Protein AF-A0A972G963-F1 (afdb_monomer)

Secondary structure (DSSP, 8-state):
----------------S-----SHHHHHHHHHHHHHHHHHHHHHHHHHHHHHHHHHHHHHHHHHHHHHHHHHHHHHHHHHHHHTSHHHHHHHHHHTS----TT---------------------------PPPHHHHHHHHHS----

pLDDT: mean 79.67, std 14.49, range [45.06, 97.44]

Mean predicted aligned error: 20.48 Å

Foldseek 3Di:
DDDDDDDDPPPPPPDDPDPPPPDPVVVVVVVVVVVVVVVVVVVVVVVVVVVVVVVVVVVVVVVVVVVVVVVVVVVVVVVVVVCPDPVVVVVCCCPVVVDDDVVDDDDDDDDPPPPPDPPPPPDPPPPDPPPPDVVVVVCCVVDPPDD

Solvent-accessible surface area (backbone atoms only — not comparable to full-atom values): 9492 Å² total; per-residue (Å²): 133,88,82,90,82,78,83,83,77,81,77,78,76,83,76,71,94,73,86,74,84,71,50,75,67,48,57,52,51,53,49,51,50,52,50,53,50,51,52,51,51,50,53,53,51,53,54,52,51,57,56,50,54,58,50,54,54,51,52,52,52,53,49,53,53,50,52,52,52,52,55,51,47,54,52,50,52,50,52,51,52,49,64,68,30,69,66,44,49,48,48,46,35,40,76,75,66,67,49,73,61,94,89,61,85,86,82,78,85,81,73,78,81,76,71,78,70,83,76,74,88,78,71,77,77,73,79,70,76,84,71,75,62,71,68,57,61,52,48,44,75,77,54,65,83,84,128

Radius of gyration: 52.67 Å; Cα contacts (8 Å, |Δi|>4): 16; chains: 1; bounding box: 78×22×172 Å

Sequence (147 aa):
MRHRRGQRTKTDSLRFPFGMNWGRSGIHLVILGMFALSVWLLASFVGQILIGAHMDDQVASLRTDVETIEEENQTLMTAVAEAKSSAYVEQVAREQLGYAREGDTILVPILPQTTPEPVNPTSEPLATPVREPNWREWVEAFFPSEE

Structure (mmCIF, N/CA/C/O backbone):
data_AF-A0A972G963-F1
#
_entry.id   AF-A0A972G963-F1
#
loop_
_atom_site.group_PDB
_atom_site.id
_atom_site.type_symbol
_atom_site.label_atom_id
_atom_site.label_alt_id
_atom_site.label_comp_id
_atom_site.label_asym_id
_atom_site.label_entity_id
_atom_site.label_seq_id
_atom_site.pdbx_PDB_ins_code
_atom_site.Cartn_x
_atom_site.Cartn_y
_atom_site.Cartn_z
_atom_site.occupancy
_atom_site.B_iso_or_equiv
_atom_site.auth_seq_id
_atom_site.auth_comp_id
_atom_site.auth_asym_id
_atom_site.auth_atom_id
_atom_site.pdbx_PDB_model_num
ATOM 1 N N . MET A 1 1 ? 45.632 -2.083 -106.309 1.00 45.06 1 MET A N 1
ATOM 2 C CA . MET A 1 1 ? 45.683 -1.000 -105.302 1.00 45.06 1 MET A CA 1
ATOM 3 C C . MET A 1 1 ? 44.276 -0.438 -105.112 1.00 45.06 1 MET A C 1
ATOM 5 O O . MET A 1 1 ? 43.695 -0.045 -106.106 1.00 45.06 1 MET A O 1
ATOM 9 N N . ARG A 1 2 ? 43.766 -0.466 -103.864 1.00 47.22 2 ARG A N 1
ATOM 10 C CA . ARG A 1 2 ? 43.009 0.596 -103.148 1.00 47.22 2 ARG A CA 1
ATOM 11 C C . ARG A 1 2 ? 41.871 1.326 -103.906 1.00 47.22 2 ARG A C 1
ATOM 13 O O . ARG A 1 2 ? 42.131 1.942 -104.917 1.00 47.22 2 ARG A O 1
ATOM 20 N N . HIS A 1 3 ? 40.627 1.459 -103.441 1.00 51.69 3 HIS A N 1
ATOM 21 C CA . HIS A 1 3 ? 40.004 1.255 -102.130 1.00 51.69 3 HIS A CA 1
ATOM 22 C C . HIS A 1 3 ? 38.478 1.180 -102.297 1.00 51.69 3 HIS A C 1
ATOM 24 O O . HIS A 1 3 ? 37.873 2.004 -102.977 1.00 51.69 3 HIS A O 1
ATOM 30 N N . ARG A 1 4 ? 37.868 0.225 -101.596 1.00 57.47 4 ARG A N 1
ATOM 31 C CA . ARG A 1 4 ? 36.430 0.097 -101.329 1.00 57.47 4 ARG A CA 1
ATOM 32 C C . ARG A 1 4 ? 36.055 1.180 -100.308 1.00 57.47 4 ARG A C 1
ATOM 34 O O . ARG A 1 4 ? 36.682 1.236 -99.252 1.00 57.47 4 ARG A O 1
ATOM 41 N N . ARG A 1 5 ? 35.058 2.030 -100.572 1.00 60.75 5 ARG A N 1
ATOM 42 C CA . ARG A 1 5 ? 34.498 2.921 -99.538 1.00 60.75 5 ARG A CA 1
ATOM 43 C C . ARG A 1 5 ? 33.003 2.670 -99.402 1.00 60.75 5 ARG A C 1
ATOM 45 O O . ARG A 1 5 ? 32.215 3.010 -100.275 1.00 60.75 5 ARG A O 1
ATOM 52 N N . GLY A 1 6 ? 32.688 1.961 -98.321 1.00 59.06 6 GLY A N 1
ATOM 53 C CA . GLY A 1 6 ? 31.363 1.501 -97.952 1.00 59.06 6 GLY A CA 1
ATOM 54 C C . GLY A 1 6 ? 30.425 2.627 -97.537 1.00 59.06 6 GLY A C 1
ATOM 55 O O . GLY A 1 6 ? 30.828 3.733 -97.175 1.00 59.06 6 GLY A O 1
ATOM 56 N N . GLN A 1 7 ? 29.151 2.272 -97.623 1.00 60.53 7 GLN A N 1
ATOM 57 C CA . GLN A 1 7 ? 27.985 3.042 -97.238 1.00 60.53 7 GLN A CA 1
ATOM 58 C C . GLN A 1 7 ? 28.116 3.551 -95.797 1.00 60.53 7 GLN A C 1
ATOM 60 O O . GLN A 1 7 ? 28.401 2.795 -94.870 1.00 60.53 7 GLN A O 1
ATOM 65 N N . ARG A 1 8 ? 27.887 4.853 -95.611 1.00 54.59 8 ARG A N 1
ATOM 66 C CA . ARG A 1 8 ? 27.673 5.452 -94.294 1.00 54.59 8 ARG A CA 1
ATOM 67 C C . ARG A 1 8 ? 26.259 5.106 -93.839 1.00 54.59 8 ARG A C 1
ATOM 69 O O . ARG A 1 8 ? 25.313 5.808 -94.183 1.00 54.59 8 ARG A O 1
ATOM 76 N N . THR A 1 9 ? 26.110 4.051 -93.050 1.00 58.06 9 THR A N 1
ATOM 77 C CA . THR A 1 9 ? 24.933 3.891 -92.195 1.00 58.06 9 THR A CA 1
ATOM 78 C C . THR A 1 9 ? 25.039 4.923 -91.080 1.00 58.06 9 THR A C 1
ATOM 80 O O . THR A 1 9 ? 25.911 4.836 -90.216 1.00 58.06 9 THR A O 1
ATOM 83 N N . LYS A 1 10 ? 24.193 5.951 -91.136 1.00 58.12 10 LYS A N 1
ATOM 84 C CA . LYS A 1 10 ? 24.033 6.925 -90.059 1.00 58.12 10 LYS A CA 1
ATOM 85 C C . LYS A 1 10 ? 23.226 6.228 -88.961 1.00 58.12 10 LYS A C 1
ATOM 87 O O . LYS A 1 10 ? 22.003 6.240 -88.988 1.00 58.12 10 LYS A O 1
ATOM 92 N N . THR A 1 11 ? 23.914 5.528 -88.065 1.00 60.31 11 THR A N 1
ATOM 93 C CA . THR A 1 11 ? 23.327 5.010 -86.828 1.00 60.31 11 THR A CA 1
ATOM 94 C C . THR A 1 11 ? 22.989 6.210 -85.958 1.00 60.31 11 THR A C 1
ATOM 96 O O . THR A 1 11 ? 23.861 6.833 -85.352 1.00 60.31 11 THR A O 1
ATOM 99 N N . ASP A 1 12 ? 21.715 6.579 -85.985 1.00 55.34 12 ASP A N 1
ATOM 100 C CA . ASP A 1 12 ? 21.137 7.594 -85.122 1.00 55.34 12 ASP A CA 1
ATOM 101 C C . ASP A 1 12 ? 21.169 7.050 -83.690 1.00 55.34 12 ASP A C 1
ATOM 103 O O . ASP A 1 12 ? 20.414 6.149 -83.322 1.00 55.34 12 ASP A O 1
ATOM 107 N N . SER A 1 13 ? 22.148 7.499 -82.904 1.00 61.47 13 SER A N 1
ATOM 108 C CA . SER A 1 13 ? 22.220 7.136 -81.493 1.00 61.47 13 SER A CA 1
ATOM 109 C C . SER A 1 13 ? 21.175 7.958 -80.750 1.00 61.47 13 SER A C 1
ATOM 111 O O . SER A 1 13 ? 21.376 9.138 -80.466 1.00 61.47 13 SER A O 1
ATOM 113 N N . LEU A 1 14 ? 20.051 7.313 -80.437 1.00 58.00 14 LEU A N 1
ATOM 114 C CA . LEU A 1 14 ? 19.077 7.787 -79.459 1.00 58.00 14 LEU A CA 1
ATOM 115 C C . LEU A 1 14 ? 19.804 8.064 -78.136 1.00 58.00 14 LEU A C 1
ATOM 117 O O . LEU A 1 14 ? 20.102 7.163 -77.352 1.00 58.00 14 LEU A O 1
ATOM 121 N N . ARG A 1 15 ? 20.131 9.337 -77.912 1.00 53.56 15 ARG A N 1
ATOM 122 C CA . ARG A 1 15 ? 20.629 9.844 -76.636 1.00 53.56 15 ARG A CA 1
ATOM 123 C C . ARG A 1 15 ? 19.446 9.956 -75.683 1.00 53.56 15 ARG A C 1
ATOM 125 O O . ARG A 1 15 ? 18.710 10.937 -75.722 1.00 53.56 15 ARG A O 1
ATOM 132 N N . PHE A 1 16 ? 19.278 8.960 -74.821 1.00 61.06 16 PHE A N 1
ATOM 133 C CA . PHE A 1 16 ? 18.441 9.105 -73.634 1.00 61.06 16 PHE A CA 1
ATOM 134 C C . PHE A 1 16 ? 19.108 10.108 -72.673 1.00 61.06 16 PHE A C 1
ATOM 136 O O . PHE A 1 16 ? 20.285 9.935 -72.339 1.00 61.06 16 PHE A O 1
ATOM 143 N N . PRO A 1 17 ? 18.412 11.169 -72.232 1.00 58.56 17 PRO A N 1
ATOM 144 C CA . PRO A 1 17 ? 19.019 12.267 -71.490 1.00 58.56 17 PRO A CA 1
ATOM 145 C C . PRO A 1 17 ? 19.068 11.985 -69.983 1.00 58.56 17 PRO A C 1
ATOM 147 O O . PRO A 1 17 ? 18.588 12.795 -69.215 1.00 58.56 17 PRO A O 1
ATOM 150 N N . PHE A 1 18 ? 19.636 10.863 -69.535 1.00 56.62 18 PHE A N 1
ATOM 151 C CA . PHE A 1 18 ? 19.990 10.667 -68.117 1.00 56.62 18 PHE A CA 1
ATOM 152 C C . PHE A 1 18 ? 21.189 9.721 -67.993 1.00 56.62 18 PHE A C 1
ATOM 154 O O . PHE A 1 18 ? 21.087 8.578 -67.558 1.00 56.62 18 PHE A O 1
ATOM 161 N N . GLY A 1 19 ? 22.360 10.208 -68.406 1.00 52.97 19 GLY A N 1
ATOM 162 C CA . GLY A 1 19 ? 23.639 9.575 -68.096 1.00 52.97 19 GLY A CA 1
ATOM 163 C C . GLY A 1 19 ? 24.098 9.969 -66.695 1.00 52.97 19 GLY A C 1
ATOM 164 O O . GLY A 1 19 ? 24.938 10.852 -66.551 1.00 52.97 19 GLY A O 1
ATOM 165 N N . MET A 1 20 ? 23.536 9.345 -65.656 1.00 62.97 20 MET A N 1
ATOM 166 C CA . MET A 1 20 ? 24.165 9.363 -64.335 1.00 62.97 20 MET A CA 1
ATOM 167 C C . MET A 1 20 ? 25.353 8.405 -64.413 1.00 62.97 20 MET A C 1
ATOM 169 O O . MET A 1 20 ? 25.173 7.196 -64.554 1.00 62.97 20 MET A O 1
ATOM 173 N N . ASN A 1 21 ? 26.572 8.936 -64.365 1.00 59.28 21 ASN A N 1
ATOM 174 C CA . ASN A 1 21 ? 27.793 8.136 -64.373 1.00 59.28 21 ASN A CA 1
ATOM 175 C C . ASN A 1 21 ? 27.908 7.401 -63.029 1.00 59.28 21 ASN A C 1
ATOM 177 O O . ASN A 1 21 ? 28.636 7.825 -62.131 1.00 59.28 21 ASN A O 1
ATOM 181 N N . TRP A 1 22 ? 27.155 6.315 -62.861 1.00 55.81 22 TRP A N 1
ATOM 182 C CA . TRP A 1 22 ? 27.257 5.403 -61.725 1.00 55.81 22 TRP A CA 1
ATOM 183 C C . TRP A 1 22 ? 28.557 4.596 -61.834 1.00 55.81 22 TRP A C 1
ATOM 185 O O . TRP A 1 22 ? 28.580 3.416 -62.164 1.00 55.81 22 TRP A O 1
ATOM 195 N N . GLY A 1 23 ? 29.681 5.266 -61.575 1.00 68.81 23 GLY A N 1
ATOM 196 C CA . GLY A 1 23 ? 30.915 4.603 -61.167 1.00 68.81 23 GLY A CA 1
ATOM 197 C C . GLY A 1 23 ? 30.807 4.093 -59.725 1.00 68.81 23 GLY A C 1
ATOM 198 O O . GLY A 1 23 ? 29.744 4.153 -59.106 1.00 68.81 23 GLY A O 1
ATOM 199 N N . ARG A 1 24 ? 31.938 3.652 -59.156 1.00 70.06 24 ARG A N 1
ATOM 200 C CA . ARG A 1 24 ? 32.073 3.145 -57.768 1.00 70.06 24 ARG A CA 1
ATOM 201 C C . ARG A 1 24 ? 31.331 4.009 -56.727 1.00 70.06 24 ARG A C 1
ATOM 203 O O . ARG A 1 24 ? 30.778 3.476 -55.773 1.00 70.06 24 ARG A O 1
ATOM 210 N N . SER A 1 25 ? 31.222 5.318 -56.959 1.00 75.19 25 SER A N 1
ATOM 211 C CA . SER A 1 25 ? 30.490 6.289 -56.135 1.00 75.19 25 SER A CA 1
ATOM 212 C C . SER A 1 25 ? 28.982 6.017 -55.986 1.00 75.19 25 SER A C 1
ATOM 214 O O . SER A 1 25 ? 28.436 6.262 -54.915 1.00 75.19 25 SER A O 1
ATOM 216 N N . GLY A 1 26 ? 28.302 5.485 -57.010 1.00 82.38 26 GLY A N 1
ATOM 217 C CA . GLY A 1 26 ? 26.875 5.133 -56.926 1.00 82.38 26 GLY A CA 1
ATOM 218 C C . GLY A 1 26 ? 26.625 3.935 -56.005 1.00 82.38 26 GLY A C 1
ATOM 219 O O . GLY A 1 26 ? 25.705 3.951 -55.193 1.00 82.38 26 GLY A O 1
ATOM 220 N N . ILE A 1 27 ? 27.518 2.941 -56.053 1.00 87.31 27 ILE A N 1
ATOM 221 C CA . ILE A 1 27 ? 27.483 1.773 -55.163 1.00 87.31 27 ILE A CA 1
ATOM 222 C C . ILE A 1 27 ? 27.705 2.198 -53.707 1.00 87.31 27 ILE A C 1
ATOM 224 O O . ILE A 1 27 ? 27.002 1.719 -52.823 1.00 87.31 27 ILE A O 1
ATOM 228 N N . HIS A 1 28 ? 28.619 3.136 -53.443 1.00 86.81 28 HIS A N 1
ATOM 229 C CA . HIS A 1 28 ? 28.831 3.648 -52.086 1.00 86.81 28 HIS A CA 1
ATOM 230 C C . HIS A 1 28 ? 27.598 4.365 -51.516 1.00 86.81 28 HIS A C 1
ATOM 232 O O . HIS A 1 28 ? 27.315 4.201 -50.334 1.00 86.81 28 HIS A O 1
ATOM 238 N N . LEU A 1 29 ? 26.829 5.092 -52.336 1.00 91.56 29 LEU A N 1
ATOM 239 C CA . LEU A 1 29 ? 25.571 5.712 -51.898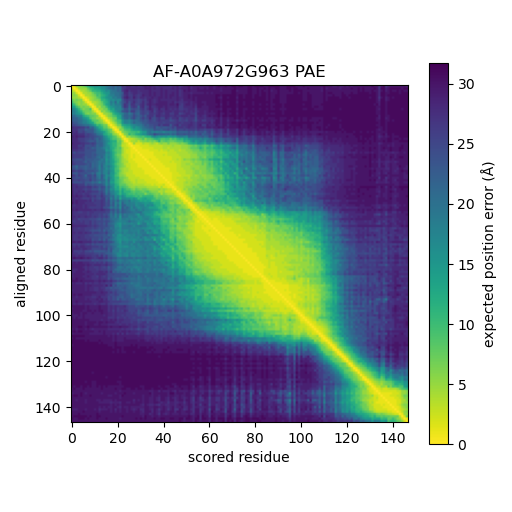 1.00 91.56 29 LEU A CA 1
ATOM 240 C C . LEU A 1 29 ? 24.492 4.673 -51.578 1.00 91.56 29 LEU A C 1
ATOM 242 O O . LEU A 1 29 ? 23.800 4.806 -50.572 1.00 91.56 29 LEU A O 1
ATOM 246 N N . VAL A 1 30 ? 24.377 3.620 -52.392 1.00 93.19 30 VAL A N 1
ATOM 247 C CA . VAL A 1 30 ? 23.443 2.514 -52.126 1.00 93.19 30 VAL A CA 1
ATOM 248 C C . VAL A 1 30 ? 23.829 1.777 -50.842 1.00 93.19 30 VAL A C 1
ATOM 250 O O . VAL A 1 30 ? 22.964 1.507 -50.014 1.00 93.19 30 VAL A O 1
ATOM 253 N N . ILE A 1 31 ? 25.121 1.507 -50.635 1.00 93.94 31 ILE A N 1
ATOM 254 C CA . ILE A 1 31 ? 25.623 0.875 -49.406 1.00 93.94 31 ILE A CA 1
ATOM 255 C C . ILE A 1 31 ? 25.367 1.769 -48.192 1.00 93.94 31 ILE A C 1
ATOM 257 O O . ILE A 1 31 ? 24.892 1.273 -47.175 1.00 93.94 31 ILE A O 1
ATOM 261 N N . LEU A 1 32 ? 25.635 3.074 -48.289 1.00 95.38 32 LEU A N 1
ATOM 262 C CA . LEU A 1 32 ? 25.390 4.015 -47.196 1.00 95.38 32 LEU A CA 1
ATOM 263 C C . LEU A 1 32 ? 23.897 4.092 -46.854 1.00 95.38 32 LEU A C 1
ATOM 265 O O . LEU A 1 32 ? 23.539 4.069 -45.680 1.00 95.38 32 LEU A O 1
ATOM 269 N N . GLY A 1 33 ? 23.029 4.123 -47.869 1.00 96.44 33 GLY A N 1
ATOM 270 C CA . GLY A 1 33 ? 21.579 4.091 -47.687 1.00 96.44 33 GLY A CA 1
ATOM 271 C C . GLY A 1 33 ? 21.101 2.791 -47.037 1.00 96.44 33 GLY A C 1
ATOM 272 O O . GLY A 1 33 ? 20.325 2.833 -46.086 1.00 96.44 33 GLY A O 1
ATOM 273 N N . MET A 1 34 ? 21.611 1.642 -47.489 1.00 95.88 34 MET A N 1
ATOM 274 C CA . MET A 1 34 ? 21.293 0.334 -46.905 1.00 95.88 34 MET A CA 1
ATOM 275 C C . MET A 1 34 ? 21.783 0.229 -45.455 1.00 95.88 34 MET A C 1
ATOM 277 O O . MET A 1 34 ? 21.070 -0.277 -44.592 1.00 95.88 34 MET A O 1
ATOM 281 N N . PHE A 1 35 ? 22.981 0.742 -45.171 1.00 96.81 35 PHE A N 1
ATOM 282 C CA . PHE A 1 35 ? 23.537 0.776 -43.823 1.00 96.81 35 PHE A CA 1
ATOM 283 C C . PHE A 1 35 ? 22.709 1.676 -42.901 1.00 96.81 35 PHE A C 1
ATOM 285 O O . PHE A 1 35 ? 22.338 1.252 -41.810 1.00 96.81 35 PHE A O 1
ATOM 292 N N . ALA A 1 36 ? 22.345 2.877 -43.354 1.00 96.50 36 ALA A N 1
ATOM 293 C CA . ALA A 1 36 ? 21.485 3.783 -42.597 1.00 96.50 36 ALA A CA 1
ATOM 294 C C . ALA A 1 36 ? 20.110 3.158 -42.313 1.00 96.50 36 ALA A C 1
ATOM 296 O O . ALA A 1 36 ? 19.632 3.225 -41.182 1.00 96.50 36 ALA A O 1
ATOM 297 N N . LEU A 1 37 ? 19.510 2.489 -43.304 1.00 96.38 37 LEU A N 1
ATOM 298 C CA . LEU A 1 37 ? 18.256 1.756 -43.131 1.00 96.38 37 LEU A CA 1
ATOM 299 C C . LEU A 1 37 ? 18.404 0.624 -42.104 1.00 96.38 37 LEU A C 1
ATOM 301 O O . LEU A 1 37 ? 17.545 0.464 -41.241 1.00 96.38 37 LEU A O 1
ATOM 305 N N . SER A 1 38 ? 19.507 -0.126 -42.161 1.00 96.56 38 SER A N 1
ATOM 306 C CA . SER A 1 38 ? 19.798 -1.197 -41.204 1.00 96.56 38 SER A CA 1
ATOM 307 C C . SER A 1 38 ? 19.950 -0.666 -39.779 1.00 96.56 38 SER A C 1
ATOM 309 O O . SER A 1 38 ? 19.403 -1.256 -38.851 1.00 96.56 38 SER A O 1
ATOM 311 N N . VAL A 1 39 ? 20.673 0.442 -39.593 1.00 96.06 39 VAL A N 1
ATOM 312 C CA . VAL A 1 39 ? 20.835 1.083 -38.278 1.00 96.06 39 VAL A CA 1
ATOM 313 C C . VAL A 1 39 ? 19.491 1.603 -37.766 1.00 96.06 39 VAL A C 1
ATOM 315 O O . VAL A 1 39 ? 19.172 1.414 -36.595 1.00 96.06 39 VAL A O 1
ATOM 318 N N . TRP A 1 40 ? 18.679 2.202 -38.639 1.00 95.12 40 TRP A N 1
ATOM 319 C CA . TRP A 1 40 ? 17.346 2.692 -38.290 1.00 95.12 40 TRP A CA 1
ATOM 320 C C . TRP A 1 40 ? 16.404 1.561 -37.846 1.00 95.12 40 TRP A C 1
ATOM 322 O O . TRP A 1 40 ? 15.751 1.682 -36.810 1.00 95.12 40 TRP A O 1
ATOM 332 N N . LEU A 1 41 ? 16.393 0.432 -38.563 1.00 94.25 41 LEU A N 1
ATOM 333 C CA . LEU A 1 41 ? 15.630 -0.765 -38.189 1.00 94.25 41 LEU A CA 1
ATOM 334 C C . LEU A 1 41 ? 16.078 -1.338 -36.840 1.00 94.25 41 LEU A C 1
ATOM 336 O O . LEU A 1 41 ? 15.232 -1.648 -36.003 1.00 94.25 41 LEU A O 1
ATOM 340 N N . LEU A 1 42 ? 17.391 -1.440 -36.603 1.00 92.25 42 LEU A N 1
ATOM 341 C CA . LEU A 1 42 ? 17.924 -1.904 -35.318 1.00 92.25 42 LEU A CA 1
ATOM 342 C C . LEU A 1 42 ? 17.512 -0.975 -34.172 1.00 92.25 42 LEU A C 1
ATOM 344 O O . LEU A 1 42 ? 17.042 -1.452 -33.143 1.00 92.25 42 LEU A O 1
ATOM 348 N N . ALA A 1 43 ? 17.643 0.341 -34.353 1.00 88.25 43 ALA A N 1
ATOM 349 C CA . ALA A 1 43 ? 17.240 1.319 -33.346 1.00 88.25 43 ALA A CA 1
ATOM 350 C C . ALA A 1 43 ? 15.732 1.243 -33.047 1.00 88.25 43 ALA A C 1
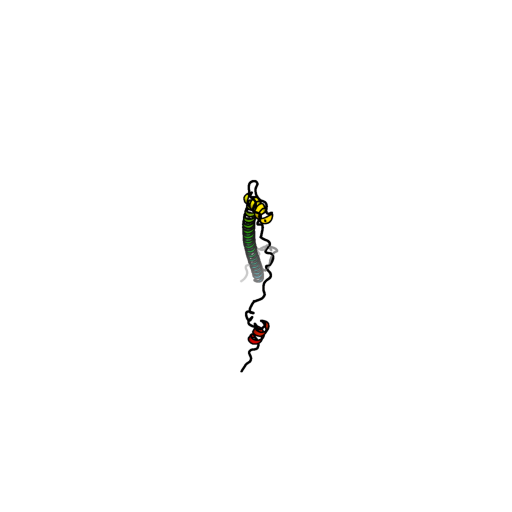ATOM 352 O O . ALA A 1 43 ? 15.334 1.250 -31.882 1.00 88.25 43 ALA A O 1
ATOM 353 N N . SER A 1 44 ? 14.903 1.101 -34.086 1.00 86.50 44 SER A N 1
ATOM 354 C CA . SER A 1 44 ? 13.454 0.920 -33.943 1.00 86.50 44 SER A CA 1
ATOM 355 C C . SER A 1 44 ? 13.115 -0.351 -33.163 1.00 86.50 44 SER A C 1
ATOM 357 O O . SER A 1 44 ? 12.255 -0.325 -32.285 1.00 86.50 44 SER A O 1
ATOM 359 N N . PHE A 1 45 ? 13.799 -1.458 -33.452 1.00 84.31 45 PHE A N 1
ATOM 360 C CA . PHE A 1 45 ? 13.556 -2.741 -32.796 1.00 84.31 45 PHE A CA 1
ATOM 361 C C . PHE A 1 45 ? 13.966 -2.724 -31.316 1.00 84.31 45 PHE A C 1
ATOM 363 O O . PHE A 1 45 ? 13.216 -3.195 -30.464 1.00 84.31 45 PHE A O 1
ATOM 370 N N . VAL A 1 46 ? 15.113 -2.116 -30.990 1.00 81.50 46 VAL A N 1
ATOM 371 C CA . VAL A 1 46 ? 15.568 -1.950 -29.598 1.00 81.50 46 VAL A CA 1
ATOM 372 C C . VAL A 1 46 ? 14.598 -1.075 -28.802 1.00 81.50 46 VAL A C 1
ATOM 374 O O . VAL A 1 46 ? 14.227 -1.439 -27.687 1.00 81.50 46 VAL A O 1
ATOM 377 N N . GLY A 1 47 ? 14.136 0.039 -29.380 1.00 75.56 47 GLY A 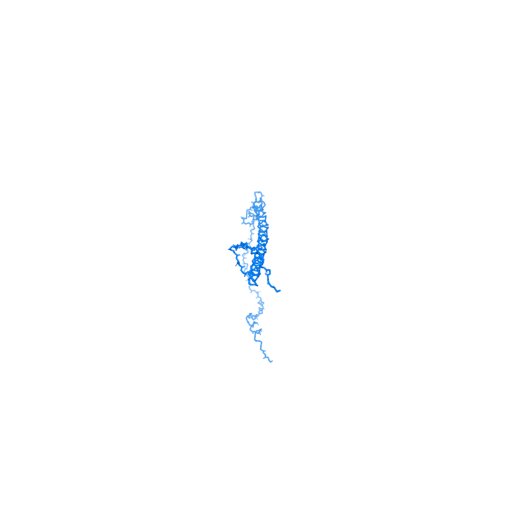N 1
ATOM 378 C CA . GLY A 1 47 ? 13.136 0.896 -28.739 1.00 75.56 47 GLY A CA 1
ATOM 379 C C . GLY A 1 47 ? 11.832 0.150 -28.449 1.00 75.56 47 GLY A C 1
ATOM 380 O O . GLY A 1 47 ? 11.272 0.278 -27.363 1.00 75.56 47 GLY A O 1
ATOM 381 N N . GLN A 1 48 ? 11.383 -0.690 -29.382 1.00 73.62 48 GLN A N 1
ATOM 382 C CA . GLN A 1 48 ? 10.144 -1.451 -29.237 1.00 73.62 48 GLN A CA 1
ATOM 383 C C . GLN A 1 48 ? 10.233 -2.556 -28.169 1.00 73.62 48 GLN A C 1
ATOM 385 O O . GLN A 1 48 ? 9.258 -2.778 -27.453 1.00 73.62 48 GLN A O 1
ATOM 390 N N . ILE A 1 49 ? 11.395 -3.199 -28.003 1.00 74.12 49 ILE A N 1
ATOM 391 C CA . ILE A 1 49 ? 11.623 -4.187 -26.931 1.00 74.12 49 ILE A CA 1
ATOM 392 C C . ILE A 1 49 ? 11.611 -3.524 -25.548 1.00 74.12 49 ILE A C 1
ATOM 394 O O . ILE A 1 49 ? 10.982 -4.044 -24.628 1.00 74.12 49 ILE A O 1
ATOM 398 N N . LEU A 1 50 ? 12.269 -2.370 -25.399 1.00 67.12 50 LEU A N 1
ATOM 399 C CA . LEU A 1 50 ? 12.323 -1.657 -24.117 1.00 67.12 50 LEU A CA 1
ATOM 400 C C . LEU A 1 50 ? 10.942 -1.148 -23.680 1.00 67.12 50 LEU A C 1
ATOM 402 O O . LEU A 1 50 ? 10.606 -1.212 -22.501 1.00 67.12 50 LEU A O 1
ATOM 406 N N . ILE A 1 51 ? 10.119 -0.691 -24.628 1.00 65.69 51 ILE A N 1
ATOM 407 C CA . ILE A 1 51 ? 8.741 -0.261 -24.348 1.00 65.69 51 ILE A CA 1
ATOM 408 C C . ILE A 1 51 ? 7.867 -1.449 -23.917 1.00 65.69 51 ILE A C 1
ATOM 410 O O . ILE A 1 51 ? 7.066 -1.299 -22.998 1.00 65.69 51 ILE A O 1
ATOM 414 N N . GLY A 1 52 ? 8.038 -2.624 -24.535 1.00 69.44 52 GLY A N 1
ATOM 415 C CA . GLY A 1 52 ? 7.301 -3.835 -24.159 1.00 69.44 52 GLY A CA 1
ATOM 416 C C . GLY A 1 52 ? 7.594 -4.290 -22.726 1.00 69.44 52 GLY A C 1
ATOM 417 O O . GLY A 1 52 ? 6.665 -4.493 -21.951 1.00 69.44 52 GLY A O 1
ATOM 418 N N . ALA A 1 53 ? 8.873 -4.348 -22.343 1.00 67.06 53 ALA A N 1
ATOM 419 C CA . ALA A 1 53 ? 9.274 -4.774 -20.998 1.00 67.06 53 ALA A CA 1
ATOM 420 C C . ALA A 1 53 ? 8.723 -3.850 -19.895 1.00 67.06 53 ALA A C 1
ATOM 422 O O . ALA A 1 53 ? 8.211 -4.321 -18.884 1.00 67.06 53 ALA A O 1
ATOM 423 N N . HIS A 1 54 ? 8.737 -2.532 -20.117 1.00 68.06 54 HIS A N 1
ATOM 424 C CA . HIS A 1 54 ? 8.173 -1.586 -19.153 1.00 68.06 54 HIS A CA 1
ATOM 425 C C . HIS A 1 54 ? 6.654 -1.709 -18.986 1.00 68.06 54 HIS A C 1
ATOM 427 O O . HIS A 1 54 ? 6.135 -1.315 -17.942 1.00 68.06 54 HIS A O 1
ATOM 433 N N . MET A 1 55 ? 5.927 -2.207 -19.988 1.00 72.94 55 MET A N 1
ATOM 434 C CA . MET A 1 55 ? 4.486 -2.437 -19.863 1.00 72.94 55 MET A CA 1
ATOM 435 C C . MET A 1 55 ? 4.179 -3.697 -19.055 1.00 72.94 55 MET A C 1
ATOM 437 O O . MET A 1 55 ? 3.255 -3.671 -18.245 1.00 72.94 55 MET A O 1
ATOM 441 N N . ASP A 1 56 ? 4.971 -4.757 -19.215 1.00 78.69 56 ASP A N 1
ATOM 442 C CA . ASP A 1 56 ? 4.799 -5.993 -18.445 1.00 78.69 56 ASP A CA 1
ATOM 443 C C . ASP A 1 56 ? 5.071 -5.767 -16.951 1.00 78.69 56 ASP A C 1
ATOM 445 O O . ASP A 1 56 ? 4.274 -6.195 -16.114 1.00 78.69 56 ASP A O 1
ATOM 449 N N . ASP A 1 57 ? 6.121 -5.008 -16.617 1.00 80.38 57 ASP A N 1
ATOM 450 C CA . ASP A 1 57 ? 6.435 -4.645 -15.229 1.00 80.38 57 ASP A CA 1
ATOM 451 C C . ASP A 1 57 ? 5.312 -3.811 -14.587 1.00 80.38 57 ASP A C 1
ATOM 453 O O . ASP A 1 57 ? 4.930 -4.055 -13.443 1.00 80.38 57 ASP A O 1
ATOM 457 N N . GLN A 1 58 ? 4.732 -2.862 -15.333 1.00 80.88 58 GLN A N 1
ATOM 458 C CA . GLN A 1 58 ? 3.600 -2.052 -14.862 1.00 80.88 58 GLN A CA 1
ATOM 459 C C . GLN A 1 58 ? 2.333 -2.888 -14.656 1.00 80.88 58 GLN A C 1
ATOM 461 O O . GLN A 1 58 ? 1.587 -2.670 -13.702 1.00 80.88 58 GLN A O 1
ATOM 466 N N . VAL A 1 59 ? 2.065 -3.852 -15.539 1.00 87.94 59 VAL A N 1
ATOM 467 C CA . VAL A 1 59 ? 0.925 -4.764 -15.378 1.00 87.94 59 VAL A CA 1
ATOM 468 C C . VAL A 1 59 ? 1.135 -5.672 -14.169 1.00 87.94 59 VAL A C 1
ATOM 470 O O . VAL A 1 59 ? 0.183 -5.915 -13.428 1.00 87.94 59 VAL A O 1
ATOM 473 N N . ALA A 1 60 ? 2.356 -6.161 -13.952 1.00 90.38 60 ALA A N 1
ATOM 474 C CA . ALA A 1 60 ? 2.685 -6.968 -12.785 1.00 90.38 60 ALA A CA 1
ATOM 475 C C . ALA A 1 60 ? 2.512 -6.170 -11.485 1.00 90.38 60 ALA A C 1
ATOM 477 O O . ALA A 1 60 ? 1.842 -6.656 -10.577 1.00 90.38 60 ALA A O 1
ATOM 478 N N . SER A 1 61 ? 3.023 -4.934 -11.415 1.00 90.81 61 SER A N 1
ATOM 479 C CA . SER A 1 61 ? 2.874 -4.094 -10.219 1.00 90.81 61 SER A CA 1
ATOM 480 C C . SER A 1 61 ? 1.409 -3.769 -9.925 1.00 90.81 61 SER A C 1
ATOM 482 O O . SER A 1 61 ? 0.957 -3.955 -8.801 1.00 90.81 61 SER A O 1
ATOM 484 N N . LEU A 1 62 ? 0.637 -3.378 -10.946 1.00 92.81 62 LEU A N 1
ATOM 485 C CA . LEU A 1 62 ? -0.787 -3.069 -10.782 1.00 92.81 62 LEU A CA 1
ATOM 486 C C . LEU A 1 62 ? -1.600 -4.282 -10.319 1.00 92.8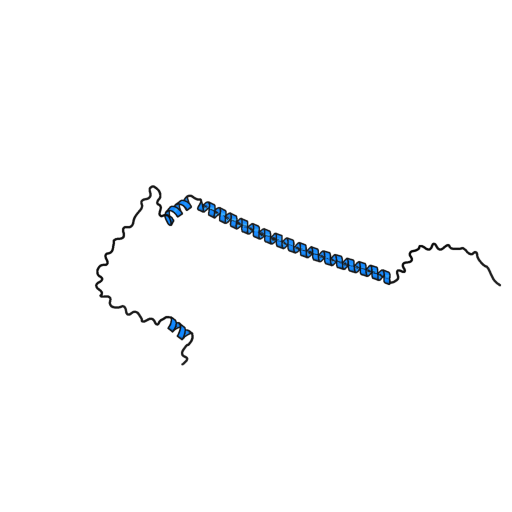1 62 LEU A C 1
ATOM 488 O O . LEU A 1 62 ? -2.563 -4.122 -9.576 1.00 92.81 62 LEU A O 1
ATOM 492 N N . ARG A 1 63 ? -1.239 -5.496 -10.750 1.00 94.12 63 ARG A N 1
ATOM 493 C CA . ARG A 1 63 ? -1.897 -6.723 -10.277 1.00 94.12 63 ARG A CA 1
ATOM 494 C C . ARG A 1 63 ? -1.623 -6.977 -8.801 1.00 94.12 63 ARG A C 1
ATOM 496 O O . ARG A 1 63 ? -2.569 -7.261 -8.076 1.00 94.12 63 ARG A O 1
ATOM 503 N N . THR A 1 64 ? -0.374 -6.825 -8.368 1.00 94.88 64 THR A N 1
ATOM 504 C CA . THR A 1 64 ? -0.001 -6.949 -6.952 1.00 94.88 64 THR A CA 1
ATOM 505 C C . THR A 1 64 ? -0.734 -5.922 -6.086 1.00 94.88 64 THR A C 1
ATOM 507 O O . THR A 1 64 ? -1.228 -6.259 -5.010 1.00 94.88 64 THR A O 1
ATOM 510 N N . ASP A 1 65 ? -0.857 -4.681 -6.564 1.00 94.56 65 ASP A N 1
ATOM 511 C CA . ASP A 1 65 ? -1.582 -3.627 -5.848 1.00 94.56 65 ASP A CA 1
ATOM 512 C C . ASP A 1 65 ? -3.072 -3.969 -5.701 1.00 94.56 65 ASP A C 1
ATOM 514 O O . ASP A 1 65 ? -3.647 -3.798 -4.627 1.00 94.56 65 ASP A O 1
ATOM 518 N N . VAL A 1 66 ? -3.702 -4.486 -6.763 1.00 96.56 66 VAL A N 1
ATOM 519 C CA . VAL A 1 66 ? -5.107 -4.923 -6.722 1.00 96.56 66 VAL A CA 1
ATOM 520 C C . VAL A 1 66 ? -5.300 -6.060 -5.721 1.00 96.56 66 VAL A C 1
ATOM 522 O O . VAL A 1 66 ? -6.213 -5.981 -4.906 1.00 96.56 66 VAL A O 1
ATOM 525 N N . GLU A 1 67 ? -4.436 -7.074 -5.745 1.00 96.50 67 GLU A N 1
ATOM 526 C CA . GLU A 1 67 ? -4.510 -8.210 -4.819 1.00 96.50 67 GLU A CA 1
ATOM 527 C C . GLU A 1 67 ? -4.382 -7.748 -3.358 1.00 96.50 67 GLU A C 1
ATOM 529 O O . GLU A 1 67 ? -5.211 -8.097 -2.520 1.00 96.50 67 GLU A O 1
ATOM 534 N N . THR A 1 68 ? -3.436 -6.846 -3.080 1.00 96.56 68 THR A N 1
ATOM 535 C CA . THR A 1 68 ? -3.255 -6.249 -1.745 1.00 96.56 68 THR A CA 1
ATOM 536 C C . THR A 1 68 ? -4.511 -5.502 -1.286 1.00 96.56 68 THR A C 1
ATOM 538 O O . THR A 1 68 ? -4.993 -5.699 -0.171 1.00 96.56 68 THR A O 1
ATOM 541 N N . ILE A 1 69 ? -5.086 -4.663 -2.154 1.00 97.00 69 ILE A N 1
ATOM 542 C CA . ILE A 1 69 ? -6.295 -3.891 -1.835 1.00 97.00 69 ILE A CA 1
ATOM 543 C C . ILE A 1 69 ? -7.496 -4.817 -1.602 1.00 97.00 69 ILE A C 1
ATOM 545 O O . ILE A 1 69 ? -8.330 -4.543 -0.736 1.00 97.00 69 ILE A O 1
ATOM 549 N N . GLU A 1 70 ? -7.616 -5.903 -2.363 1.00 97.38 70 GLU A N 1
ATOM 550 C CA . GLU A 1 70 ? -8.692 -6.878 -2.187 1.00 97.38 70 GLU A CA 1
ATOM 551 C C . GLU A 1 70 ? -8.584 -7.612 -0.844 1.00 97.38 70 GLU A C 1
ATOM 553 O O . GLU A 1 70 ? -9.595 -7.748 -0.147 1.00 97.38 70 GLU A O 1
ATOM 558 N N . GLU A 1 71 ? -7.381 -8.019 -0.438 1.00 97.31 71 GLU A N 1
ATOM 559 C CA . GLU A 1 71 ? -7.128 -8.634 0.873 1.00 97.31 71 GLU A CA 1
ATOM 560 C C . GLU A 1 71 ? -7.433 -7.673 2.034 1.00 97.31 71 GLU A C 1
ATOM 562 O O . GLU A 1 71 ? -8.114 -8.038 3.005 1.00 97.31 71 GLU A O 1
ATOM 567 N N . GLU A 1 72 ? -6.989 -6.419 1.924 1.00 96.75 72 GLU A N 1
ATOM 568 C CA . GLU A 1 72 ? -7.292 -5.372 2.904 1.00 96.75 72 GLU A CA 1
ATOM 569 C C . GLU A 1 72 ? -8.799 -5.128 3.005 1.00 96.75 72 GLU A C 1
ATOM 571 O O . GLU A 1 72 ? -9.353 -5.045 4.104 1.00 96.75 72 GLU A O 1
ATOM 576 N N . ASN A 1 73 ? -9.489 -5.068 1.866 1.00 97.44 73 ASN A N 1
ATOM 577 C CA . ASN A 1 73 ? -10.932 -4.874 1.827 1.00 97.44 73 ASN A CA 1
ATOM 578 C C . ASN A 1 73 ? -11.668 -6.035 2.509 1.00 97.44 73 ASN A C 1
ATOM 580 O O . ASN A 1 73 ? -12.515 -5.795 3.369 1.00 97.44 73 ASN A O 1
ATOM 584 N N . GLN A 1 74 ? -11.303 -7.286 2.217 1.00 97.38 74 GLN A N 1
ATOM 585 C CA . GLN A 1 74 ? -11.899 -8.454 2.880 1.00 97.38 74 GLN A CA 1
ATOM 586 C C . GLN A 1 74 ? -11.681 -8.433 4.398 1.00 97.38 74 GLN A C 1
ATOM 588 O O . GLN A 1 74 ? -12.609 -8.706 5.172 1.00 97.38 74 GLN A O 1
ATOM 593 N N . THR A 1 75 ? -10.480 -8.054 4.835 1.00 97.06 75 THR A N 1
ATOM 594 C CA . THR A 1 75 ? -10.147 -7.919 6.258 1.00 97.06 75 THR A CA 1
ATOM 595 C C . THR A 1 75 ? -11.008 -6.844 6.922 1.00 97.06 75 THR A C 1
ATOM 597 O O . THR A 1 75 ? -11.632 -7.088 7.958 1.00 97.06 75 THR A O 1
ATOM 600 N N . LEU A 1 76 ? -11.118 -5.671 6.296 1.00 97.19 76 LEU A N 1
ATOM 601 C CA . LEU A 1 76 ? -11.938 -4.566 6.790 1.00 97.19 76 LEU A CA 1
ATOM 602 C C . LEU A 1 76 ? -13.428 -4.916 6.806 1.00 97.19 76 LEU A C 1
ATOM 604 O O . LEU A 1 76 ? -14.122 -4.598 7.772 1.00 97.19 76 LEU A O 1
ATOM 608 N N . MET A 1 77 ? -13.933 -5.599 5.780 1.00 96.56 77 MET A N 1
ATOM 609 C CA . MET A 1 77 ? -15.317 -6.069 5.743 1.00 96.56 77 MET A CA 1
ATOM 610 C C . MET A 1 77 ? -15.616 -7.029 6.894 1.00 96.56 77 MET A C 1
ATOM 612 O O . MET A 1 77 ? -16.668 -6.909 7.526 1.00 96.56 77 MET A O 1
ATOM 616 N N . THR A 1 78 ? -14.684 -7.934 7.194 1.00 95.69 78 THR A N 1
ATOM 617 C CA . THR A 1 78 ? -14.805 -8.871 8.317 1.00 95.69 78 THR A CA 1
ATOM 618 C C . THR A 1 78 ? -14.825 -8.121 9.645 1.00 95.69 78 THR A C 1
ATOM 620 O O . THR A 1 78 ? -15.762 -8.292 10.423 1.00 95.69 78 THR A O 1
ATOM 623 N N . ALA A 1 79 ? -13.885 -7.197 9.861 1.00 93.50 79 ALA A N 1
ATOM 624 C CA . ALA A 1 79 ? -13.842 -6.374 11.070 1.00 93.50 79 ALA A CA 1
ATOM 625 C C . ALA A 1 79 ? -15.119 -5.533 11.253 1.00 93.50 79 ALA A C 1
ATOM 627 O O . ALA A 1 79 ? -15.652 -5.419 12.356 1.00 93.50 79 ALA A O 1
ATOM 628 N N . VAL A 1 80 ? -15.663 -4.972 10.168 1.00 95.44 80 VAL A N 1
ATOM 629 C CA . VAL A 1 80 ? -16.931 -4.227 10.201 1.00 95.44 80 VAL A CA 1
ATOM 630 C C . VAL A 1 80 ? -18.109 -5.144 10.531 1.00 95.44 80 VAL A C 1
ATOM 632 O O . VAL A 1 80 ? -19.009 -4.731 11.265 1.00 95.44 80 VAL A O 1
ATOM 635 N N . ALA A 1 81 ? -18.140 -6.361 9.989 1.00 94.50 81 ALA A N 1
ATOM 636 C CA . ALA A 1 81 ? -19.188 -7.330 10.291 1.00 94.50 81 ALA A CA 1
ATOM 637 C C . ALA A 1 81 ? -19.143 -7.763 11.764 1.00 94.50 81 ALA A C 1
ATOM 639 O O . ALA A 1 81 ? -20.182 -7.776 12.427 1.00 94.50 81 ALA A O 1
ATOM 640 N N . GLU A 1 82 ? -17.950 -8.036 12.295 1.00 92.88 82 GLU A N 1
ATOM 641 C CA . GLU A 1 82 ? -17.739 -8.354 13.709 1.00 92.88 82 GLU A CA 1
ATOM 642 C C . GLU A 1 82 ? -18.143 -7.191 14.616 1.00 92.88 82 GLU A C 1
ATOM 644 O O . GLU A 1 82 ? -18.928 -7.390 15.542 1.00 92.88 82 GLU A O 1
ATOM 649 N N . ALA A 1 83 ? -17.709 -5.967 14.306 1.00 91.44 83 ALA A N 1
ATOM 650 C CA . ALA A 1 83 ? -18.047 -4.775 15.084 1.00 91.44 83 ALA A CA 1
ATOM 651 C C . ALA A 1 83 ? -19.558 -4.474 15.108 1.00 91.44 83 ALA A C 1
ATOM 653 O O . ALA A 1 83 ? -20.074 -3.902 16.067 1.00 91.44 83 ALA A O 1
ATOM 654 N N . LYS A 1 84 ? -2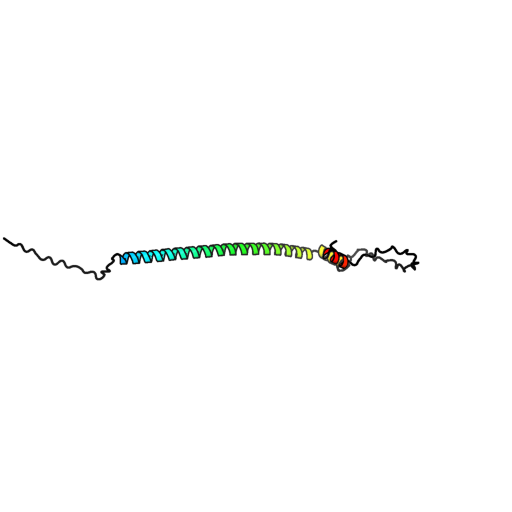0.288 -4.864 14.056 1.00 91.81 84 LYS A N 1
ATOM 655 C CA . LYS A 1 84 ? -21.754 -4.743 13.981 1.00 91.81 84 LYS A CA 1
ATOM 656 C C . LYS A 1 84 ? -22.494 -5.903 14.647 1.00 91.81 84 LYS A C 1
ATOM 658 O O . LYS A 1 84 ? -23.718 -5.837 14.776 1.00 91.81 84 LYS A O 1
ATOM 663 N N . SER A 1 85 ? -21.798 -6.969 15.031 1.00 93.00 85 SER A N 1
ATOM 664 C CA . SER A 1 85 ? -22.426 -8.128 15.657 1.00 93.00 85 SER A CA 1
ATOM 665 C C . SER A 1 85 ? -22.978 -7.774 17.040 1.00 93.00 85 SER A C 1
ATOM 667 O O . SER A 1 85 ? -22.404 -6.979 17.785 1.00 93.00 85 SER A O 1
ATOM 669 N N . SER A 1 86 ? -24.093 -8.402 17.421 1.00 90.12 86 SER A N 1
ATOM 670 C CA . SER A 1 86 ? -24.684 -8.209 18.751 1.00 90.12 86 SER A CA 1
ATOM 671 C C . SER A 1 86 ? -23.739 -8.641 19.874 1.00 90.12 86 SER A C 1
ATOM 673 O O . SER A 1 86 ? -23.770 -8.057 20.951 1.00 90.12 86 SER A O 1
ATOM 675 N N . ALA A 1 87 ? -22.890 -9.641 19.615 1.00 90.62 87 ALA A N 1
ATOM 676 C CA . ALA A 1 87 ? -21.889 -10.121 20.560 1.00 90.62 87 ALA A CA 1
ATOM 677 C C . ALA A 1 87 ? -20.834 -9.048 20.857 1.00 90.62 87 ALA A C 1
ATOM 679 O O . ALA A 1 87 ? -20.541 -8.795 22.022 1.00 90.62 87 ALA A O 1
ATOM 680 N N . TYR A 1 88 ? -20.324 -8.369 19.824 1.00 91.00 88 TYR A N 1
ATOM 681 C CA . TYR A 1 88 ? -19.379 -7.269 20.004 1.00 91.00 88 TYR A CA 1
ATOM 682 C C . TYR A 1 88 ? -20.023 -6.071 20.709 1.00 91.00 88 TYR A C 1
ATOM 684 O O . TYR A 1 88 ? -19.441 -5.512 21.636 1.00 91.00 88 TYR A O 1
ATOM 692 N N . VAL A 1 89 ? -21.256 -5.708 20.334 1.00 91.31 89 VAL A N 1
ATOM 693 C CA . VAL A 1 89 ? -22.008 -4.637 21.015 1.00 91.31 89 VAL A CA 1
ATOM 694 C C . VAL A 1 89 ? -22.183 -4.948 22.501 1.00 91.31 89 VAL A C 1
ATOM 696 O O . VAL A 1 89 ? -21.984 -4.073 23.342 1.00 91.31 89 VAL A O 1
ATOM 699 N N . GLU A 1 90 ? -22.518 -6.191 22.843 1.00 90.88 90 GLU A N 1
ATOM 700 C CA . GLU A 1 90 ? -22.629 -6.617 24.235 1.00 90.88 90 GLU A CA 1
ATOM 701 C C . GLU A 1 90 ? -21.280 -6.595 24.958 1.00 90.88 90 GLU A C 1
ATOM 703 O O . GLU A 1 90 ? -21.210 -6.129 26.095 1.00 90.88 90 GLU A O 1
ATOM 708 N N . GLN A 1 91 ? -20.214 -7.069 24.313 1.00 91.56 91 GLN A N 1
ATOM 709 C CA . GLN A 1 91 ? -18.871 -7.034 24.879 1.00 91.56 91 GLN A CA 1
ATOM 710 C C . GLN A 1 91 ? -18.471 -5.597 25.228 1.00 91.56 91 GLN A C 1
ATOM 712 O O . GLN A 1 91 ? -18.085 -5.324 26.362 1.00 91.56 91 GLN A O 1
ATOM 717 N N . VAL A 1 92 ? -18.648 -4.658 24.295 1.00 91.94 92 VAL A N 1
ATOM 718 C CA . VAL A 1 92 ? -18.375 -3.233 24.529 1.00 91.94 92 VAL A CA 1
ATOM 719 C C . VAL A 1 92 ? -19.261 -2.679 25.648 1.00 91.94 92 VAL A C 1
ATOM 721 O O . VAL A 1 92 ? -18.768 -1.963 26.523 1.00 91.94 92 VAL A O 1
ATOM 724 N N . ALA A 1 93 ? -20.548 -3.034 25.673 1.00 92.00 93 ALA A N 1
ATOM 725 C CA . ALA A 1 93 ? -21.458 -2.608 26.732 1.00 92.00 93 ALA A CA 1
ATOM 726 C C . ALA A 1 93 ? -20.998 -3.089 28.121 1.00 92.00 93 ALA A C 1
ATOM 728 O O . ALA A 1 93 ? -21.022 -2.307 29.070 1.00 92.00 93 ALA A O 1
ATOM 729 N N . ARG A 1 94 ? -20.526 -4.334 28.243 1.00 90.50 94 ARG A N 1
ATOM 730 C CA . ARG A 1 94 ? -20.053 -4.904 29.515 1.00 90.50 94 ARG A CA 1
ATOM 731 C C . ARG A 1 94 ? -18.685 -4.370 29.927 1.00 90.50 94 ARG A C 1
ATOM 733 O O . ARG A 1 94 ? -18.507 -3.968 31.072 1.00 90.50 94 ARG A O 1
ATOM 740 N N . GLU A 1 95 ? -17.725 -4.376 29.008 1.00 91.75 95 GLU A N 1
ATOM 741 C CA . GLU A 1 95 ? -16.314 -4.111 29.311 1.00 91.75 95 GLU A CA 1
ATOM 742 C C . GLU A 1 95 ? -15.998 -2.618 29.381 1.00 91.75 95 GLU A C 1
ATOM 744 O O . GLU A 1 95 ? -15.250 -2.190 30.257 1.00 91.75 95 GLU A O 1
ATOM 749 N N . GLN A 1 96 ? -16.564 -1.818 28.474 1.00 90.94 96 GLN A N 1
ATOM 750 C CA . GLN A 1 96 ? -16.227 -0.396 28.364 1.00 90.94 96 GLN A CA 1
ATOM 751 C C . GLN A 1 96 ? -17.254 0.502 29.049 1.00 90.94 96 GLN A C 1
ATOM 753 O O . GLN A 1 96 ? -16.888 1.524 29.625 1.00 90.94 96 GLN A O 1
ATOM 758 N N . LEU A 1 97 ? -18.538 0.135 28.992 1.00 90.50 97 LEU A N 1
ATOM 759 C CA . LEU A 1 97 ? -19.619 0.942 29.569 1.00 90.50 97 LEU A CA 1
ATOM 760 C C . LEU A 1 97 ? -20.066 0.450 30.952 1.00 90.50 97 LEU A C 1
ATOM 762 O O . LEU A 1 97 ? -20.826 1.145 31.625 1.00 90.50 97 LEU A O 1
ATOM 766 N N . GLY A 1 98 ? -19.600 -0.725 31.394 1.00 87.62 98 GLY A N 1
ATOM 767 C CA . GLY A 1 98 ? -19.984 -1.314 32.679 1.00 87.62 98 GLY A CA 1
ATOM 768 C C . GLY A 1 98 ? -21.475 -1.655 32.771 1.00 87.62 98 GLY A C 1
ATOM 769 O O . GLY A 1 98 ? -22.021 -1.752 33.870 1.00 87.62 98 GLY A O 1
ATOM 770 N N . TYR A 1 99 ? -22.155 -1.797 31.632 1.00 89.56 99 TYR A N 1
ATOM 771 C CA . TYR A 1 99 ? -23.567 -2.145 31.577 1.00 89.56 99 TYR A CA 1
ATOM 772 C C . TYR A 1 99 ? -23.769 -3.645 31.787 1.00 89.56 99 TYR A C 1
ATOM 774 O O . TYR A 1 99 ? -23.020 -4.485 31.288 1.00 89.56 99 TYR A O 1
ATOM 782 N N . ALA A 1 100 ? -24.824 -3.976 32.523 1.00 86.69 100 ALA A N 1
ATOM 783 C CA . ALA A 1 100 ? -25.289 -5.339 32.728 1.00 86.69 100 ALA A CA 1
ATOM 784 C C . ALA A 1 100 ? -26.542 -5.585 31.876 1.00 86.69 100 ALA A C 1
ATOM 786 O O . ALA A 1 100 ? -27.300 -4.649 31.603 1.00 86.69 100 ALA A O 1
ATOM 787 N N . ARG A 1 101 ? -26.771 -6.830 31.440 1.00 85.94 101 ARG A N 1
ATOM 788 C CA . ARG A 1 101 ? -27.991 -7.168 30.693 1.00 85.94 101 ARG A CA 1
ATOM 789 C C . ARG A 1 101 ? -29.193 -7.153 31.641 1.00 85.94 101 ARG A C 1
ATOM 791 O O . ARG A 1 101 ? -29.058 -7.436 32.830 1.00 85.94 101 ARG A O 1
ATOM 798 N N . GLU A 1 102 ? -30.383 -6.871 31.117 1.00 83.69 102 GLU A N 1
ATOM 799 C CA . GLU A 1 102 ? -31.625 -7.084 31.863 1.00 83.69 102 GLU A CA 1
ATOM 800 C C . GLU A 1 102 ? -31.693 -8.528 32.394 1.00 83.69 102 GLU A C 1
ATOM 802 O O . GLU A 1 102 ? -31.587 -9.489 31.631 1.00 83.69 102 GLU A O 1
ATOM 807 N N . GLY A 1 103 ? -31.833 -8.666 33.717 1.00 86.88 103 GLY A N 1
ATOM 808 C CA . GLY A 1 103 ? -31.828 -9.953 34.423 1.00 86.88 103 GLY A CA 1
ATOM 809 C C . GLY A 1 103 ? -30.487 -10.352 35.056 1.00 86.88 103 GLY A C 1
ATOM 810 O O . GLY A 1 103 ? -30.469 -11.285 35.859 1.00 86.88 103 GLY A O 1
ATOM 811 N N . ASP A 1 104 ? -29.389 -9.646 34.769 1.00 84.94 104 ASP A N 1
ATOM 812 C CA . ASP A 1 104 ? -28.097 -9.888 35.422 1.00 84.94 104 ASP A CA 1
ATOM 813 C C . ASP A 1 104 ? -28.102 -9.350 36.875 1.00 84.94 104 ASP A C 1
ATOM 815 O O . ASP A 1 104 ? -28.637 -8.279 37.168 1.00 84.94 104 ASP A O 1
ATOM 819 N N . THR A 1 105 ? -27.477 -10.079 37.810 1.00 84.19 105 THR A N 1
ATOM 820 C CA . THR A 1 105 ? -27.285 -9.624 39.202 1.00 84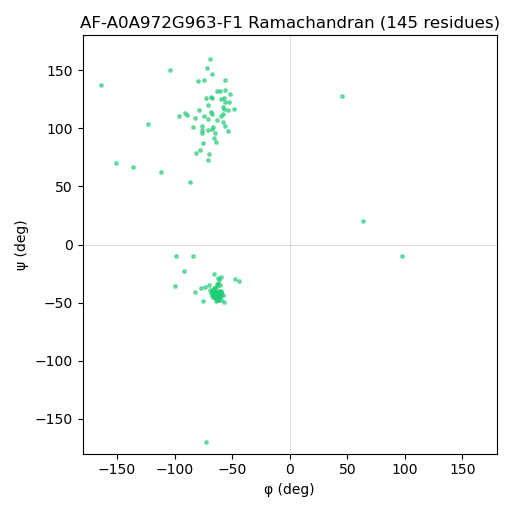.19 105 THR A CA 1
ATOM 821 C C . THR A 1 105 ? -25.974 -8.852 39.323 1.00 84.19 105 THR A C 1
ATOM 823 O O . THR A 1 105 ? -24.895 -9.435 39.224 1.00 84.19 105 THR A O 1
ATOM 826 N N . ILE A 1 106 ? -26.058 -7.541 39.558 1.00 82.31 106 ILE A N 1
ATOM 827 C CA . ILE A 1 106 ? -24.883 -6.681 39.743 1.00 82.31 106 ILE A CA 1
ATOM 828 C C . ILE A 1 106 ? -24.343 -6.863 41.167 1.00 82.31 106 ILE A C 1
ATOM 830 O O . ILE A 1 106 ? -25.007 -6.519 42.145 1.00 82.31 106 ILE A O 1
ATOM 834 N N . LEU A 1 107 ? -23.122 -7.387 41.287 1.00 83.44 107 LEU A N 1
ATOM 835 C CA . LEU A 1 107 ? -22.398 -7.472 42.555 1.00 83.44 107 LEU A CA 1
ATOM 836 C C . LEU A 1 107 ? -21.544 -6.213 42.722 1.00 83.44 107 LEU A C 1
ATOM 838 O O . LEU A 1 107 ? -20.589 -6.013 41.977 1.00 83.44 107 LEU A O 1
ATOM 842 N N . VAL A 1 108 ? -21.872 -5.374 43.706 1.00 83.75 108 VAL A N 1
ATOM 843 C CA . VAL A 1 108 ? -21.044 -4.222 44.092 1.00 83.75 108 VAL A CA 1
ATOM 844 C C . VAL A 1 108 ? -20.174 -4.638 45.281 1.00 83.75 108 VAL A C 1
ATOM 846 O O . VAL A 1 108 ? -20.715 -4.856 46.368 1.00 83.75 108 VAL A O 1
ATOM 849 N N . PRO A 1 109 ? -18.845 -4.775 45.118 1.00 81.69 109 PRO A N 1
ATOM 850 C CA . PRO A 1 109 ? -17.969 -5.123 46.226 1.00 81.69 109 PRO A CA 1
ATOM 851 C C . PRO A 1 109 ? -17.918 -3.963 47.222 1.00 81.69 109 PRO A C 1
ATOM 853 O O . PRO A 1 109 ? -17.399 -2.890 46.918 1.00 81.69 109 PRO A O 1
ATOM 856 N N . ILE A 1 110 ? -18.439 -4.176 48.428 1.00 81.38 110 ILE A N 1
ATOM 857 C CA . ILE A 1 110 ? -18.199 -3.268 49.549 1.00 81.38 110 ILE A CA 1
ATOM 858 C C . ILE A 1 110 ? -16.866 -3.690 50.156 1.00 81.38 110 ILE A C 1
ATOM 860 O O . ILE A 1 110 ? -16.782 -4.688 50.872 1.00 81.38 110 ILE A O 1
ATOM 864 N N . LEU A 1 111 ? -15.808 -2.952 49.827 1.00 82.38 111 LEU A N 1
ATOM 865 C CA . LEU A 1 111 ? -14.519 -3.129 50.482 1.00 82.38 111 LEU A CA 1
ATOM 866 C C . LEU A 1 111 ? -14.659 -2.651 51.935 1.00 82.38 111 LEU A C 1
ATOM 868 O O . LEU A 1 111 ? -15.116 -1.522 52.153 1.00 82.38 111 LEU A O 1
ATOM 872 N N . PRO A 1 112 ? -14.297 -3.473 52.936 1.00 79.25 112 PRO A N 1
ATOM 873 C CA . PRO A 1 112 ? -14.230 -2.993 54.303 1.00 79.25 112 PRO A CA 1
ATOM 874 C C . PRO A 1 112 ? -13.218 -1.850 54.344 1.00 79.25 112 PRO A C 1
ATOM 876 O O . PRO A 1 112 ? -12.079 -1.998 53.903 1.00 79.25 112 PRO A O 1
ATOM 879 N N . GLN A 1 113 ? -13.648 -0.697 54.853 1.00 67.31 113 GLN A N 1
ATOM 880 C CA . GLN A 1 113 ? -12.742 0.389 55.194 1.00 67.31 113 GLN A CA 1
ATOM 881 C C . GLN A 1 113 ? -11.870 -0.135 56.335 1.00 67.31 113 GLN A C 1
ATOM 883 O O . GLN A 1 113 ? -12.293 -0.145 57.492 1.00 67.31 113 GLN A O 1
ATOM 888 N N . THR A 1 114 ? -10.682 -0.647 56.020 1.00 64.25 114 THR A N 1
ATOM 889 C CA . THR A 1 114 ? -9.651 -0.875 57.026 1.00 64.25 114 THR A CA 1
ATOM 890 C C . THR A 1 114 ? -9.245 0.499 57.530 1.00 64.25 114 THR A C 1
ATOM 892 O O . THR A 1 114 ? -8.380 1.160 56.960 1.00 64.25 114 THR A O 1
ATOM 895 N N . THR A 1 115 ? -9.898 0.956 58.601 1.00 65.44 115 THR A N 1
ATOM 896 C CA . THR A 1 115 ? -9.292 1.935 59.500 1.00 65.44 115 THR A CA 1
ATOM 897 C C . THR A 1 115 ? -7.899 1.392 59.808 1.00 65.44 115 THR A C 1
ATOM 899 O O . THR A 1 115 ? -7.825 0.280 60.337 1.00 65.44 115 THR A O 1
ATOM 902 N N . PRO A 1 116 ? -6.809 2.082 59.427 1.00 63.00 116 PRO A N 1
ATOM 903 C CA . PRO A 1 116 ? -5.476 1.608 59.744 1.00 63.00 116 PRO A CA 1
ATOM 904 C C . PRO A 1 116 ? -5.393 1.487 61.262 1.00 63.00 116 PRO A C 1
ATOM 906 O O . PRO A 1 116 ? -5.501 2.476 61.989 1.00 63.00 116 PRO A O 1
ATOM 909 N N . GLU A 1 117 ? -5.284 0.251 61.736 1.00 66.50 117 GLU A N 1
ATOM 910 C CA . GLU A 1 117 ? -4.975 -0.035 63.125 1.00 66.50 117 GLU A CA 1
ATOM 911 C C . GLU A 1 117 ? -3.651 0.679 63.435 1.00 66.50 117 GLU A C 1
ATOM 913 O O . GLU A 1 117 ? -2.743 0.639 62.594 1.00 66.50 117 GLU A O 1
ATOM 918 N N . PRO A 1 118 ? -3.537 1.417 64.555 1.00 60.06 118 PRO A N 1
ATOM 919 C CA . PRO A 1 118 ? -2.322 2.149 64.873 1.00 60.06 118 PRO A CA 1
ATOM 920 C C . PRO A 1 118 ? -1.160 1.160 64.922 1.00 60.06 118 PRO A C 1
ATOM 922 O O . PRO A 1 118 ? -1.036 0.356 65.844 1.00 60.06 118 PRO A O 1
ATOM 925 N N . VAL A 1 119 ? -0.331 1.205 63.880 1.00 61.12 119 VAL A N 1
ATOM 926 C CA . VAL A 1 119 ? 0.853 0.370 63.743 1.00 61.12 119 VAL A CA 1
ATOM 927 C C . VAL A 1 119 ? 1.776 0.763 64.883 1.00 61.12 119 VAL A C 1
A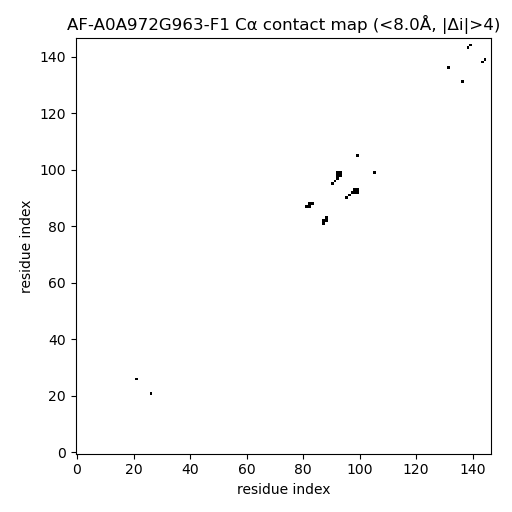TOM 929 O O . VAL A 1 119 ? 2.332 1.859 64.889 1.00 61.12 119 VAL A O 1
ATOM 932 N N . ASN A 1 120 ? 1.895 -0.103 65.883 1.00 63.00 120 ASN A N 1
ATOM 933 C CA . ASN A 1 120 ? 2.907 0.036 66.913 1.00 63.00 120 ASN A CA 1
ATOM 934 C C . ASN A 1 120 ? 4.256 -0.203 66.208 1.00 63.00 120 ASN A C 1
ATOM 936 O O . ASN A 1 120 ? 4.467 -1.307 65.698 1.00 63.00 120 ASN A O 1
ATOM 940 N N . PRO A 1 121 ? 5.140 0.803 66.070 1.00 60.94 121 PRO A N 1
ATOM 941 C CA . PRO A 1 121 ? 6.341 0.668 65.265 1.00 60.94 121 PRO A CA 1
ATOM 942 C C . PRO A 1 121 ? 7.379 -0.119 66.064 1.00 60.94 121 PRO A C 1
ATOM 944 O O . PRO A 1 121 ? 8.274 0.436 66.689 1.00 60.94 121 PRO A O 1
ATOM 947 N N . THR A 1 122 ? 7.262 -1.440 66.065 1.00 59.44 122 THR A N 1
ATOM 948 C CA . THR A 1 122 ? 8.411 -2.323 66.286 1.00 59.44 122 THR A CA 1
ATOM 949 C C . THR A 1 122 ? 8.680 -3.053 64.982 1.00 59.44 122 THR A C 1
ATOM 951 O O . THR A 1 122 ? 8.562 -4.266 64.863 1.00 59.44 122 THR A O 1
ATOM 954 N N . SER A 1 123 ? 9.003 -2.258 63.965 1.00 60.44 123 SER A N 1
ATOM 955 C CA . SER A 1 123 ? 9.790 -2.728 62.839 1.00 60.44 123 SER A CA 1
ATOM 956 C C . SER A 1 123 ? 11.243 -2.652 63.292 1.00 60.44 123 SER A C 1
ATOM 958 O O . SER A 1 123 ? 11.776 -1.550 63.434 1.00 60.44 123 SER A O 1
ATOM 960 N N . GLU A 1 124 ? 11.898 -3.787 63.537 1.00 68.06 124 GLU A N 1
ATOM 961 C CA . GLU A 1 124 ? 13.354 -3.791 63.400 1.00 68.06 124 GLU A CA 1
ATOM 962 C C . GLU A 1 124 ? 13.653 -3.349 61.961 1.00 68.06 124 GLU A C 1
ATOM 964 O O . GLU A 1 124 ? 13.066 -3.906 61.024 1.00 68.06 124 GLU A O 1
ATOM 969 N N . PRO A 1 125 ? 14.490 -2.319 61.749 1.00 64.00 125 PRO A N 1
ATOM 970 C CA . PRO A 1 125 ? 14.890 -1.944 60.410 1.00 64.00 125 PRO A CA 1
ATOM 971 C C . PRO A 1 125 ? 15.589 -3.152 59.795 1.00 64.00 125 PRO A C 1
ATOM 973 O O . PRO A 1 125 ? 16.692 -3.515 60.202 1.00 64.00 125 PRO A O 1
ATOM 976 N N . LEU A 1 126 ? 14.959 -3.777 58.801 1.00 63.75 126 LEU A N 1
ATOM 977 C CA . LEU A 1 126 ? 15.706 -4.570 57.839 1.00 63.75 126 LEU A CA 1
ATOM 978 C C . LEU A 1 126 ? 16.776 -3.625 57.304 1.00 63.75 126 LEU A C 1
ATOM 980 O O . LEU A 1 126 ? 16.444 -2.582 56.739 1.00 63.75 126 LEU A O 1
ATOM 984 N N . ALA A 1 127 ? 18.043 -3.944 57.567 1.00 68.56 127 ALA A N 1
ATOM 985 C CA . ALA A 1 127 ? 19.159 -3.187 57.040 1.00 68.56 127 ALA A CA 1
ATOM 986 C C . ALA A 1 127 ? 19.012 -3.182 55.519 1.00 68.56 127 ALA A C 1
ATOM 988 O O . ALA A 1 127 ? 19.274 -4.184 54.852 1.00 68.56 127 ALA A O 1
ATOM 989 N N . THR A 1 128 ? 18.528 -2.070 54.971 1.00 63.31 128 THR A N 1
ATOM 990 C CA . THR A 1 128 ? 18.557 -1.838 53.538 1.00 63.31 128 THR A CA 1
ATOM 991 C C . THR A 1 128 ? 20.029 -1.933 53.162 1.00 63.31 128 THR A C 1
ATOM 993 O O . THR A 1 128 ? 20.816 -1.147 53.702 1.00 63.31 128 THR A O 1
ATOM 996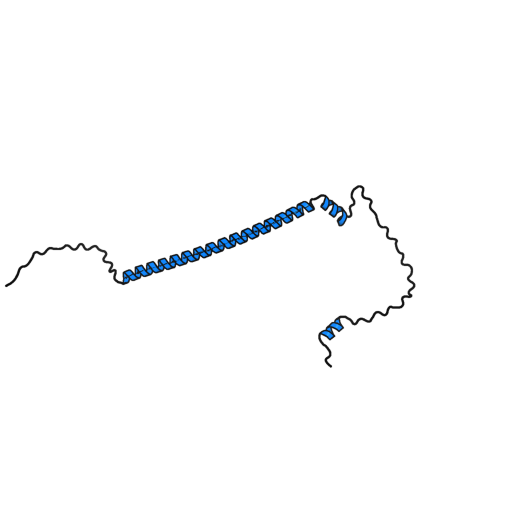 N N . PRO A 1 129 ? 20.454 -2.883 52.306 1.00 68.31 129 PRO A N 1
ATOM 997 C CA . PRO A 1 129 ? 21.802 -2.806 51.781 1.00 68.31 129 PRO A CA 1
ATOM 998 C C . PRO A 1 129 ? 21.900 -1.429 51.133 1.00 68.31 129 PRO A C 1
ATOM 1000 O O . PRO A 1 129 ? 21.050 -1.072 50.312 1.00 68.31 129 PRO A O 1
ATOM 1003 N N . VAL A 1 130 ? 22.865 -0.622 51.575 1.00 71.69 130 VAL A N 1
ATOM 1004 C CA . VAL A 1 130 ? 23.171 0.663 50.949 1.00 71.69 130 VAL A CA 1
ATOM 1005 C C . VAL A 1 130 ? 23.653 0.317 49.547 1.00 71.69 130 VAL A C 1
ATOM 1007 O O . VAL A 1 130 ? 24.822 0.020 49.331 1.00 71.69 130 VAL A O 1
ATOM 1010 N N . ARG A 1 131 ? 22.706 0.216 48.614 1.00 71.56 131 ARG A N 1
ATOM 1011 C CA . ARG A 1 131 ? 22.978 -0.079 47.217 1.00 71.56 131 ARG A CA 1
ATOM 1012 C C . ARG A 1 131 ? 23.638 1.171 46.663 1.00 71.56 131 ARG A C 1
ATOM 1014 O O . ARG A 1 131 ? 23.060 2.258 46.758 1.00 71.56 131 ARG A O 1
ATOM 1021 N N . GLU A 1 132 ? 24.861 1.029 46.164 1.00 80.31 132 GLU A N 1
ATOM 1022 C CA . GLU A 1 132 ? 25.528 2.142 45.506 1.00 80.31 132 GLU A CA 1
ATOM 1023 C C . GLU A 1 132 ? 24.636 2.648 44.361 1.00 80.31 132 GLU A C 1
ATOM 1025 O O . GLU A 1 132 ? 23.923 1.869 43.724 1.00 80.31 132 GLU A O 1
ATOM 1030 N N . PRO A 1 133 ? 24.577 3.965 44.135 1.00 83.75 133 PRO A N 1
ATOM 1031 C CA . PRO A 1 133 ? 23.739 4.505 43.083 1.00 83.75 133 PRO A CA 1
ATOM 1032 C C . PRO A 1 133 ? 24.236 4.003 41.721 1.00 83.75 133 PRO A C 1
ATOM 1034 O O . PRO A 1 133 ? 25.423 4.109 41.429 1.00 83.75 133 PRO A O 1
ATOM 1037 N N . ASN A 1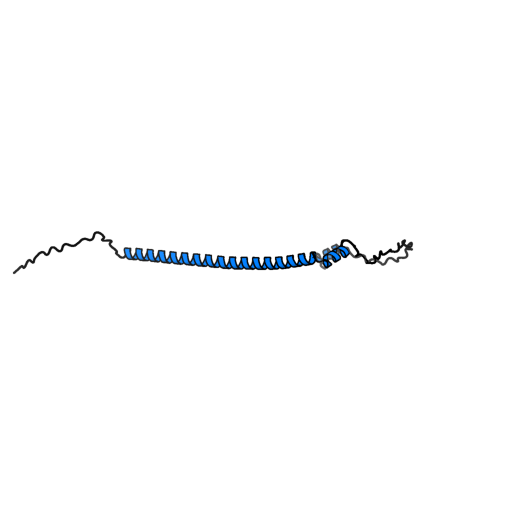 134 ? 23.319 3.514 40.878 1.00 85.06 134 ASN A N 1
ATOM 1038 C CA . ASN A 1 134 ? 23.623 2.813 39.619 1.00 85.06 134 ASN A CA 1
ATOM 1039 C C . ASN A 1 134 ? 24.660 3.519 38.721 1.00 85.06 134 ASN A C 1
ATOM 1041 O O . ASN A 1 134 ? 25.389 2.860 37.996 1.00 85.06 134 ASN A O 1
ATOM 1045 N N . TRP A 1 135 ? 24.758 4.856 38.749 1.00 88.62 135 TRP A N 1
ATOM 1046 C CA . TRP A 1 135 ? 25.752 5.607 37.966 1.00 88.62 135 TRP A CA 1
ATOM 1047 C C . TRP A 1 135 ? 27.200 5.239 38.309 1.00 88.62 135 TRP A C 1
ATOM 1049 O O . TRP A 1 135 ? 28.076 5.358 37.456 1.00 88.62 135 TRP A O 1
ATOM 1059 N N . ARG A 1 136 ? 27.453 4.797 39.542 1.00 84.94 136 ARG A N 1
ATOM 1060 C CA . ARG A 1 136 ? 28.785 4.452 40.031 1.00 84.94 136 ARG A CA 1
ATOM 1061 C C . ARG A 1 136 ? 29.272 3.130 39.432 1.00 84.94 136 ARG A C 1
ATOM 1063 O O . ARG A 1 136 ? 30.423 3.060 39.018 1.00 84.94 136 ARG A O 1
ATOM 1070 N N . GLU A 1 137 ? 28.362 2.172 39.243 1.00 84.00 137 GLU A N 1
ATOM 1071 C CA . GLU A 1 137 ? 28.620 0.926 38.502 1.00 84.00 137 GLU A CA 1
ATOM 1072 C C . GLU A 1 137 ? 28.999 1.212 37.038 1.00 84.00 137 GLU A C 1
ATOM 1074 O O . GLU A 1 137 ? 29.924 0.613 36.493 1.00 84.00 137 GLU A O 1
ATOM 1079 N N . TRP A 1 138 ? 28.332 2.182 36.400 1.00 86.31 138 TRP A N 1
ATOM 1080 C CA . TRP A 1 138 ? 28.668 2.583 35.031 1.00 86.31 138 TRP A CA 1
ATOM 1081 C C . TRP A 1 138 ? 30.049 3.232 34.936 1.00 86.31 138 TRP A C 1
ATOM 1083 O O . TRP A 1 138 ? 30.788 2.953 33.997 1.00 86.31 138 TRP A O 1
ATOM 1093 N N . VAL A 1 139 ? 30.420 4.084 35.896 1.00 88.75 139 VAL A N 1
ATOM 1094 C CA . VAL A 1 139 ? 31.746 4.720 35.902 1.00 88.75 139 VAL A CA 1
ATOM 1095 C C . VAL A 1 139 ? 32.857 3.674 35.996 1.00 88.75 139 VAL A C 1
ATOM 1097 O O . VAL A 1 139 ? 33.817 3.771 35.241 1.00 88.75 139 VAL A O 1
ATOM 1100 N N . GLU A 1 140 ? 32.712 2.654 36.843 1.00 87.81 140 GLU A N 1
ATOM 1101 C CA . GLU A 1 140 ? 33.690 1.563 36.955 1.00 87.81 140 GLU A CA 1
ATOM 1102 C C . GLU A 1 140 ? 33.777 0.721 35.673 1.00 87.81 140 GLU A C 1
ATOM 1104 O O . GLU A 1 140 ? 34.873 0.393 35.224 1.00 87.81 140 GLU A O 1
ATOM 1109 N N . ALA A 1 141 ? 32.643 0.444 35.022 1.00 84.69 141 ALA A N 1
ATOM 1110 C CA . ALA A 1 141 ? 32.627 -0.286 33.754 1.00 84.69 141 ALA A CA 1
ATOM 1111 C C . ALA A 1 141 ? 33.359 0.458 32.619 1.00 84.69 141 ALA A C 1
ATOM 1113 O O . ALA A 1 141 ? 33.960 -0.177 31.752 1.00 84.69 141 ALA A O 1
ATOM 1114 N N . PHE A 1 142 ? 33.305 1.795 32.607 1.00 88.25 142 PHE A N 1
ATOM 1115 C CA . PHE A 1 142 ? 33.957 2.617 31.580 1.00 88.25 142 PHE A CA 1
ATOM 1116 C C . PHE A 1 142 ? 35.381 3.052 31.946 1.00 88.25 142 PHE A C 1
ATOM 1118 O O . PHE A 1 142 ? 36.169 3.351 31.048 1.00 88.25 142 PHE A O 1
ATOM 1125 N N . PHE A 1 143 ? 35.716 3.084 33.236 1.00 86.75 143 PHE A N 1
ATOM 1126 C CA . PHE A 1 143 ? 37.014 3.513 33.754 1.00 86.75 143 PHE A CA 1
ATOM 1127 C C . PHE A 1 143 ? 37.495 2.553 34.854 1.00 86.75 143 PHE A C 1
ATOM 1129 O O . PHE A 1 143 ? 37.564 2.951 36.021 1.00 86.75 143 PHE A O 1
ATOM 1136 N N . PRO A 1 144 ? 37.813 1.290 34.514 1.00 80.19 144 PRO A N 1
ATOM 1137 C CA . PRO A 1 144 ? 38.357 0.353 35.486 1.00 80.19 144 PRO A CA 1
ATOM 1138 C C . PRO A 1 144 ? 39.683 0.901 36.023 1.00 80.19 144 PRO A C 1
ATOM 1140 O O . PRO A 1 144 ? 40.536 1.361 35.261 1.00 80.19 144 PRO A O 1
ATOM 1143 N N . SER A 1 145 ? 39.848 0.898 37.344 1.00 72.81 145 SER A N 1
ATOM 1144 C CA . SER A 1 145 ? 41.117 1.260 37.970 1.00 72.81 145 SER A CA 1
ATOM 1145 C C . SER A 1 145 ? 42.124 0.147 37.699 1.00 72.81 145 SER A C 1
ATOM 1147 O O . SER A 1 145 ? 42.090 -0.889 38.357 1.00 72.81 145 SER A O 1
ATOM 1149 N N . GLU A 1 146 ? 42.968 0.356 36.693 1.00 67.00 146 GLU A N 1
ATOM 1150 C CA . GLU A 1 146 ? 44.162 -0.447 36.434 1.00 67.00 146 GLU A CA 1
ATOM 1151 C C . GLU A 1 146 ? 45.054 -0.422 37.693 1.00 67.00 146 GLU A C 1
ATOM 1153 O O . GLU A 1 146 ? 45.519 0.649 38.099 1.00 67.00 146 GLU A O 1
ATOM 1158 N N . GLU A 1 147 ? 45.257 -1.585 38.320 1.00 53.59 147 GLU A N 1
ATOM 1159 C CA . GLU A 1 147 ? 46.446 -1.865 39.141 1.00 53.59 147 GLU A CA 1
ATOM 1160 C C . GLU A 1 147 ? 47.574 -2.408 38.259 1.00 53.59 147 GLU A C 1
ATOM 1162 O O . GLU A 1 147 ? 47.289 -3.278 37.402 1.00 53.59 147 GLU A O 1
#